Protein AF-A0A7J7FI74-F1 (afdb_monomer_lite)

Radius of gyration: 33.3 Å; chains: 1; bounding box: 39×34×106 Å

Sequence (103 aa):
MFRQIFTQAKKHPSLIPLFIFIGAGGTGAALYVLRLAIWDRKNNPEPWNKLGPNDQYKAIGNFTGTYLTTRTGNSTKLRKLRLGLVKNLQIYSSVKAMHAQQS

pLDDT: mean 71.37, std 15.82, range [40.28, 95.12]

InterPro domains:
  IPR010530 NADH-ubiquinone reductase complex 1 MLRQ subunit [PF06522] (10-57)
  IPR010530 NADH-ubiquinone reductase complex 1 MLRQ subunit [PTHR14256] (1-60)

Secondary structure (DSSP, 8-state):
-HHHHHHHHHH-TTHHHHHHHHHHHHHHHHHHHHHHHHHTTSS-S-GGGG--TT---------S-------S--HHHHHHHHHHHHHHHHHHHHHHHHHTT--

Organism: Diceros bicornis minor (NCBI:txid77932)

Structure (mmCIF, N/CA/C/O backbone):
data_AF-A0A7J7FI74-F1
#
_entry.id   AF-A0A7J7FI74-F1
#
loop_
_atom_site.group_PDB
_atom_site.id
_atom_site.type_symbol
_atom_site.label_atom_id
_atom_site.label_alt_id
_atom_site.label_comp_id
_atom_site.label_asym_id
_atom_site.label_entity_id
_atom_site.label_seq_id
_atom_site.pdbx_PDB_ins_code
_atom_site.Cartn_x
_atom_site.Cartn_y
_atom_site.Cartn_z
_atom_site.occupancy
_atom_site.B_iso_or_equiv
_atom_site.auth_seq_id
_atom_site.auth_comp_id
_atom_site.auth_asym_id
_atom_site.auth_atom_id
_atom_site.pdbx_PDB_model_num
ATOM 1 N N . MET A 1 1 ? -0.613 -1.147 23.178 1.00 73.94 1 MET A N 1
ATOM 2 C CA . MET A 1 1 ? -1.226 -0.285 22.139 1.00 73.94 1 MET A CA 1
ATOM 3 C C . MET A 1 1 ? -2.420 -0.939 21.436 1.00 73.94 1 MET A C 1
ATOM 5 O O . MET A 1 1 ? -3.504 -0.379 21.516 1.00 73.94 1 MET A O 1
ATOM 9 N N . PHE A 1 2 ? -2.307 -2.142 20.855 1.00 76.62 2 PHE A N 1
ATOM 10 C CA . PHE A 1 2 ? -3.432 -2.813 20.161 1.00 76.62 2 PHE A CA 1
ATOM 11 C C . PHE A 1 2 ? -4.704 -3.014 21.000 1.00 76.62 2 PHE A C 1
ATOM 13 O O . PHE A 1 2 ? -5.814 -2.848 20.504 1.00 76.62 2 PHE A O 1
ATOM 20 N N . ARG A 1 3 ? -4.550 -3.289 22.301 1.00 80.69 3 ARG A N 1
ATOM 21 C CA . ARG A 1 3 ? -5.678 -3.424 23.235 1.00 80.69 3 ARG A CA 1
ATOM 22 C C . ARG A 1 3 ? -6.543 -2.160 23.312 1.00 80.69 3 ARG A C 1
ATOM 24 O O . ARG A 1 3 ? -7.757 -2.271 23.380 1.00 80.69 3 ARG A O 1
ATOM 31 N N . GLN A 1 4 ? -5.935 -0.972 23.268 1.00 84.81 4 GLN A N 1
ATOM 32 C CA . GLN A 1 4 ? -6.673 0.295 23.319 1.00 84.81 4 GLN A CA 1
ATOM 33 C C . GLN A 1 4 ? -7.438 0.551 22.021 1.00 84.81 4 GLN A C 1
ATOM 35 O O . GLN A 1 4 ? -8.585 0.977 22.079 1.00 84.81 4 GLN A O 1
ATOM 40 N N . ILE A 1 5 ? -6.848 0.213 20.872 1.00 82.00 5 ILE A N 1
ATOM 41 C CA . ILE A 1 5 ? -7.507 0.304 19.562 1.00 82.00 5 ILE A CA 1
ATOM 42 C C . ILE A 1 5 ? -8.756 -0.587 19.533 1.00 82.00 5 ILE A C 1
ATOM 44 O O . ILE A 1 5 ? -9.825 -0.141 19.126 1.00 82.00 5 ILE A O 1
ATOM 48 N N . PHE A 1 6 ? -8.655 -1.809 20.061 1.00 81.12 6 PHE A N 1
ATOM 49 C CA . PHE A 1 6 ? -9.785 -2.738 20.142 1.00 81.12 6 PHE A CA 1
ATOM 50 C C . PHE A 1 6 ? -10.902 -2.237 21.069 1.00 81.12 6 PHE A C 1
ATOM 52 O O . PHE A 1 6 ? -12.085 -2.353 20.748 1.00 81.12 6 PHE A O 1
ATOM 59 N N . THR A 1 7 ? -10.540 -1.646 22.210 1.00 84.56 7 THR A N 1
ATOM 60 C CA . THR A 1 7 ? -11.509 -1.048 23.138 1.00 84.56 7 THR A CA 1
ATOM 61 C C . THR A 1 7 ? -12.205 0.170 22.524 1.00 84.56 7 THR A C 1
ATOM 63 O O . THR A 1 7 ? -13.405 0.340 22.725 1.00 84.56 7 THR A O 1
ATOM 66 N N . GLN A 1 8 ? -11.491 0.992 21.748 1.00 83.94 8 GLN A N 1
ATOM 67 C CA . GLN A 1 8 ? -12.073 2.143 21.047 1.00 83.94 8 GLN A CA 1
ATOM 68 C C . GLN A 1 8 ? -12.994 1.714 19.897 1.00 83.94 8 GLN A C 1
ATOM 70 O O . GLN A 1 8 ? -14.101 2.236 19.777 1.00 83.94 8 GLN A O 1
ATOM 75 N N . ALA A 1 9 ? -12.598 0.706 19.115 1.00 82.44 9 ALA A N 1
ATOM 76 C CA . ALA A 1 9 ? -13.418 0.157 18.033 1.00 82.44 9 ALA A CA 1
ATOM 77 C C . ALA A 1 9 ? -14.736 -0.458 18.540 1.00 82.44 9 ALA A C 1
ATOM 79 O O . ALA A 1 9 ? -15.758 -0.371 17.866 1.00 82.44 9 ALA A O 1
ATOM 80 N N . LYS A 1 10 ? -14.738 -1.035 19.751 1.00 80.94 10 LYS A N 1
ATOM 81 C CA . LYS A 1 10 ? -15.961 -1.520 20.412 1.00 80.94 10 LYS A CA 1
ATOM 82 C C . LYS A 1 10 ? -16.857 -0.400 20.943 1.00 80.94 10 LYS A C 1
ATOM 84 O O . LYS A 1 10 ? -18.072 -0.554 20.926 1.00 80.94 10 LYS A O 1
ATOM 89 N N . LYS A 1 11 ? -16.277 0.701 21.431 1.00 88.62 11 LYS A N 1
ATOM 90 C CA . LYS A 1 11 ? -17.035 1.863 21.930 1.00 88.62 11 LYS A CA 1
ATOM 91 C C . LYS A 1 11 ? -17.691 2.664 20.805 1.00 88.62 11 LYS A C 1
ATOM 93 O O . LYS A 1 11 ? -18.756 3.233 21.010 1.00 88.62 11 LYS A O 1
ATOM 98 N N . HIS A 1 12 ? -17.071 2.685 19.628 1.00 86.94 12 HIS A N 1
ATOM 99 C CA . HIS A 1 12 ? -17.541 3.439 18.472 1.00 86.94 12 HIS A CA 1
ATOM 100 C C . HIS A 1 12 ? -17.543 2.543 17.218 1.00 86.94 12 HIS A C 1
ATOM 102 O O . HIS A 1 12 ? -16.527 2.453 16.522 1.00 86.94 12 HIS A O 1
ATOM 108 N N . PRO A 1 13 ? -18.674 1.882 16.896 1.00 83.06 13 PRO A N 1
ATOM 109 C CA . PRO A 1 13 ? -18.739 0.890 15.817 1.00 83.06 13 PRO A CA 1
ATOM 110 C C . PRO A 1 13 ? -18.483 1.477 14.420 1.00 83.06 13 PRO A C 1
ATOM 112 O O . PRO A 1 13 ? -18.091 0.752 13.509 1.00 83.06 13 PRO A O 1
ATOM 115 N N . SER A 1 14 ? -18.624 2.795 14.250 1.00 85.31 14 SER A N 1
ATOM 116 C CA . SER A 1 14 ? -18.296 3.508 13.011 1.00 85.31 14 SER A CA 1
ATOM 117 C C . SER A 1 14 ? -16.805 3.477 12.649 1.00 85.31 14 SER A C 1
ATOM 119 O O . SER A 1 14 ? -16.471 3.644 11.478 1.00 85.31 14 SER A O 1
ATOM 121 N N . LEU A 1 15 ? -15.899 3.226 13.605 1.00 83.38 15 LEU A N 1
ATOM 122 C CA . LEU A 1 15 ? -14.455 3.139 13.337 1.00 83.38 15 LEU A CA 1
ATOM 123 C C . LEU A 1 15 ? -13.999 1.763 12.828 1.00 83.38 15 LEU A C 1
ATOM 125 O O . LEU A 1 15 ? -12.910 1.649 12.270 1.00 83.38 15 LEU A O 1
ATOM 129 N N . ILE A 1 16 ? -14.813 0.719 12.986 1.00 85.81 16 ILE A N 1
ATOM 130 C CA . ILE A 1 16 ? -14.502 -0.644 12.528 1.00 85.81 16 ILE A CA 1
ATOM 131 C C . ILE A 1 16 ? -14.214 -0.699 11.014 1.00 85.81 16 ILE A C 1
ATOM 133 O O . ILE A 1 16 ? -13.150 -1.206 10.649 1.00 85.81 16 ILE A O 1
ATOM 137 N N . PRO A 1 17 ? -15.077 -0.165 10.121 1.00 88.88 17 PRO A N 1
ATOM 138 C CA . PRO A 1 17 ? -14.801 -0.186 8.683 1.00 88.88 17 PRO A CA 1
ATOM 139 C C . PRO A 1 17 ? -13.510 0.559 8.320 1.00 88.88 17 PRO A C 1
ATOM 141 O O . PRO A 1 17 ? -12.755 0.093 7.469 1.00 88.88 17 PRO A O 1
ATOM 144 N N . LEU A 1 18 ? -13.194 1.657 9.013 1.00 87.38 18 LEU A N 1
ATOM 145 C CA . LEU A 1 18 ? -11.961 2.416 8.790 1.00 87.38 18 LEU A CA 1
ATOM 146 C C . LEU A 1 18 ? -10.706 1.579 9.094 1.00 87.38 18 LEU A C 1
ATOM 148 O O . LEU A 1 18 ? -9.773 1.549 8.291 1.00 87.38 18 LEU A O 1
ATOM 152 N N . PHE A 1 19 ? -10.692 0.851 10.214 1.00 86.94 19 PHE A N 1
ATOM 153 C CA . PHE A 1 19 ? -9.574 -0.032 10.560 1.00 86.94 19 PHE A CA 1
ATOM 154 C C . PHE A 1 19 ? -9.413 -1.198 9.582 1.00 86.94 19 PHE A C 1
ATOM 156 O O . PHE A 1 19 ? -8.283 -1.613 9.327 1.00 86.94 19 PHE A O 1
ATOM 163 N N . ILE A 1 20 ? -10.508 -1.699 9.007 1.00 90.00 20 ILE A N 1
ATOM 164 C CA . ILE A 1 20 ? -10.459 -2.768 8.003 1.00 90.00 20 ILE A CA 1
ATOM 165 C C . ILE A 1 20 ? -9.804 -2.265 6.716 1.00 90.00 20 ILE A C 1
ATOM 167 O O . ILE A 1 20 ? -8.906 -2.932 6.213 1.00 90.00 20 ILE A O 1
ATOM 171 N N . PHE A 1 21 ? -10.177 -1.089 6.204 1.00 92.62 21 PHE A N 1
ATOM 172 C CA . PHE A 1 21 ? -9.563 -0.545 4.986 1.00 92.62 21 PHE A CA 1
ATOM 173 C C . PHE A 1 21 ? -8.081 -0.210 5.171 1.00 92.62 21 PHE A C 1
ATOM 175 O O . PHE A 1 21 ? -7.261 -0.550 4.318 1.00 92.62 21 PHE A O 1
ATOM 182 N N . ILE A 1 22 ? -7.721 0.408 6.297 1.00 92.75 22 ILE A N 1
ATOM 183 C CA . ILE A 1 22 ? -6.326 0.754 6.600 1.00 92.75 22 ILE A CA 1
ATOM 184 C C . ILE A 1 22 ? -5.497 -0.514 6.836 1.00 92.75 22 ILE A C 1
ATOM 186 O O . ILE A 1 22 ? -4.388 -0.631 6.315 1.00 92.75 22 ILE A O 1
ATOM 190 N N . GLY A 1 23 ? -6.040 -1.481 7.579 1.00 92.06 23 GLY A N 1
ATOM 191 C CA . GLY A 1 23 ? -5.394 -2.766 7.831 1.00 92.06 23 GLY A CA 1
ATOM 192 C C . GLY A 1 23 ? -5.203 -3.571 6.549 1.00 92.06 23 GLY A C 1
ATOM 193 O O . GLY A 1 23 ? -4.088 -3.980 6.247 1.00 92.06 23 GLY A O 1
ATOM 194 N N . ALA A 1 24 ? -6.257 -3.735 5.749 1.00 94.06 24 ALA A N 1
ATOM 195 C CA . ALA A 1 24 ? -6.195 -4.453 4.479 1.00 94.06 24 ALA A CA 1
ATOM 196 C C . ALA A 1 24 ? -5.243 -3.779 3.479 1.00 94.06 24 ALA A C 1
ATOM 198 O O . ALA A 1 24 ? -4.443 -4.466 2.846 1.00 94.06 24 ALA A O 1
ATOM 199 N N . GLY A 1 25 ? -5.275 -2.446 3.374 1.00 94.81 25 GLY A N 1
ATOM 200 C CA . GLY A 1 25 ? -4.363 -1.688 2.517 1.00 94.81 25 GLY A CA 1
ATOM 201 C C . GLY A 1 25 ? -2.904 -1.820 2.958 1.00 94.81 25 GLY A C 1
ATOM 202 O O . GLY A 1 25 ? -2.036 -2.122 2.139 1.00 94.81 25 GLY A O 1
ATOM 203 N N . GLY A 1 26 ? -2.633 -1.666 4.257 1.00 95.12 26 GLY A N 1
ATOM 204 C CA . GLY A 1 26 ? -1.288 -1.788 4.822 1.00 95.12 26 GLY A CA 1
ATOM 205 C C . GLY A 1 26 ? -0.724 -3.204 4.710 1.00 95.12 26 GLY A C 1
ATOM 206 O O . GLY A 1 26 ? 0.407 -3.386 4.259 1.00 95.12 26 GLY A O 1
ATOM 207 N N . THR A 1 27 ? -1.518 -4.221 5.051 1.00 94.38 27 THR A N 1
ATOM 208 C CA . THR A 1 27 ? -1.123 -5.627 4.909 1.00 94.38 27 THR A CA 1
ATOM 209 C C . THR A 1 27 ? -0.935 -6.003 3.440 1.00 94.38 27 THR A C 1
ATOM 211 O O . THR A 1 27 ? 0.056 -6.648 3.113 1.00 94.38 27 THR A O 1
ATOM 214 N N . GLY A 1 28 ? -1.817 -5.562 2.539 1.00 94.38 28 GLY A N 1
ATOM 215 C CA . GLY A 1 28 ? -1.684 -5.801 1.100 1.00 94.38 28 GLY A CA 1
ATOM 216 C C . GLY A 1 28 ? -0.413 -5.184 0.512 1.00 94.38 28 GLY A C 1
ATOM 217 O O . GLY A 1 28 ? 0.326 -5.864 -0.200 1.00 94.38 28 GLY A O 1
ATOM 218 N N . ALA A 1 29 ? -0.107 -3.933 0.867 1.00 93.00 29 ALA A N 1
ATOM 219 C CA . ALA A 1 29 ? 1.121 -3.260 0.448 1.00 93.00 29 ALA A CA 1
ATOM 220 C C . ALA A 1 29 ? 2.375 -3.958 0.997 1.00 93.00 29 ALA A C 1
ATOM 222 O O . ALA A 1 29 ? 3.311 -4.228 0.243 1.00 93.00 29 ALA A O 1
ATOM 223 N N . ALA A 1 30 ? 2.381 -4.315 2.285 1.00 93.56 30 ALA A N 1
ATOM 224 C CA . ALA A 1 30 ? 3.499 -5.019 2.907 1.00 93.56 30 ALA A CA 1
ATOM 225 C C . ALA A 1 30 ? 3.735 -6.402 2.278 1.00 93.56 30 ALA A C 1
ATOM 227 O O . ALA A 1 30 ? 4.875 -6.756 1.985 1.00 93.56 30 ALA A O 1
ATOM 228 N N . LEU A 1 31 ? 2.668 -7.164 2.010 1.00 92.56 31 LEU A N 1
ATOM 229 C CA . LEU A 1 31 ? 2.752 -8.461 1.332 1.00 92.56 31 LEU A CA 1
ATOM 230 C C . LEU A 1 31 ? 3.246 -8.324 -0.110 1.00 92.56 31 LEU A C 1
ATOM 232 O O . LEU A 1 31 ? 4.021 -9.160 -0.568 1.00 92.56 31 LEU A O 1
ATOM 236 N N . TYR A 1 32 ? 2.832 -7.275 -0.822 1.00 85.94 32 TYR A N 1
ATOM 237 C CA . TYR A 1 32 ? 3.303 -7.010 -2.178 1.00 85.94 32 TYR A CA 1
ATOM 238 C C . TYR A 1 32 ? 4.800 -6.687 -2.203 1.00 85.94 32 TYR A C 1
ATOM 240 O O . TYR A 1 32 ? 5.541 -7.280 -2.984 1.00 85.94 32 TYR A O 1
ATOM 248 N N . VAL A 1 33 ? 5.269 -5.823 -1.300 1.00 87.44 33 VAL A N 1
ATOM 249 C CA . VAL A 1 33 ? 6.699 -5.510 -1.163 1.00 87.44 33 VAL A CA 1
ATOM 250 C C . VAL A 1 33 ? 7.494 -6.745 -0.745 1.00 87.44 33 VAL A C 1
ATOM 252 O O . VAL A 1 33 ? 8.544 -7.011 -1.320 1.00 87.44 33 VAL A O 1
ATOM 255 N N . LEU A 1 34 ? 6.986 -7.547 0.194 1.00 87.81 34 LEU A N 1
ATOM 256 C CA . LEU A 1 34 ? 7.629 -8.796 0.604 1.00 87.81 34 LEU A CA 1
ATOM 257 C C . LEU A 1 34 ? 7.718 -9.796 -0.559 1.00 87.81 34 LEU A C 1
ATOM 259 O O . LEU A 1 34 ? 8.767 -10.398 -0.777 1.00 87.81 34 LEU A O 1
ATOM 263 N N . ARG A 1 35 ? 6.646 -9.937 -1.348 1.00 84.25 35 ARG A N 1
ATOM 264 C CA . ARG A 1 35 ? 6.634 -10.757 -2.566 1.00 84.25 35 ARG A CA 1
ATOM 265 C C . ARG A 1 35 ? 7.683 -10.272 -3.564 1.00 84.25 35 ARG A C 1
ATOM 267 O O . ARG A 1 35 ? 8.421 -11.097 -4.097 1.00 84.25 35 ARG A O 1
ATOM 274 N N . LEU A 1 36 ? 7.748 -8.966 -3.815 1.00 79.44 36 LEU A N 1
ATOM 275 C CA . LEU A 1 36 ? 8.750 -8.373 -4.700 1.00 79.44 36 LEU A CA 1
ATOM 276 C C . LEU A 1 36 ? 10.170 -8.629 -4.177 1.00 79.44 36 LEU A C 1
ATOM 278 O O . LEU A 1 36 ? 11.016 -9.088 -4.934 1.00 79.44 36 LEU A O 1
ATOM 282 N N . ALA A 1 37 ? 10.411 -8.449 -2.877 1.00 74.69 37 ALA A N 1
ATOM 283 C CA . ALA A 1 37 ? 11.716 -8.674 -2.255 1.00 74.69 37 ALA A CA 1
ATOM 284 C C . ALA A 1 37 ? 12.194 -10.136 -2.345 1.00 74.69 37 ALA A C 1
ATOM 286 O O . ALA A 1 37 ? 13.395 -10.390 -2.443 1.00 74.69 37 ALA A O 1
ATOM 287 N N . ILE A 1 38 ? 11.270 -11.103 -2.322 1.00 74.81 38 ILE A N 1
ATOM 288 C CA . ILE A 1 38 ? 11.583 -12.535 -2.456 1.00 74.81 38 ILE A CA 1
ATOM 289 C C . ILE A 1 38 ? 11.777 -12.930 -3.931 1.00 74.81 38 ILE A C 1
ATOM 291 O O . ILE A 1 38 ? 12.619 -13.775 -4.238 1.00 74.81 38 ILE A O 1
ATOM 295 N N . TRP A 1 39 ? 11.023 -12.321 -4.850 1.00 64.12 39 TRP A N 1
ATOM 296 C CA . TRP A 1 39 ? 11.044 -12.656 -6.278 1.00 64.12 39 TRP A CA 1
ATOM 297 C C . TRP A 1 39 ? 12.187 -11.975 -7.054 1.00 64.12 39 TRP A C 1
ATOM 299 O O . TRP A 1 39 ? 12.679 -12.531 -8.037 1.00 64.12 39 TRP A O 1
ATOM 309 N N . ASP A 1 40 ? 12.665 -10.815 -6.596 1.00 60.84 40 ASP A N 1
ATOM 310 C CA . ASP A 1 40 ? 13.615 -9.975 -7.342 1.00 60.84 40 ASP A CA 1
ATOM 311 C C . ASP A 1 40 ? 15.104 -10.271 -7.070 1.00 60.84 40 ASP A C 1
ATOM 313 O O . ASP A 1 40 ? 15.985 -9.535 -7.499 1.00 60.84 40 ASP A O 1
ATOM 317 N N . ARG A 1 41 ? 15.440 -11.374 -6.383 1.00 58.50 41 ARG A N 1
ATOM 318 C CA . ARG A 1 41 ? 16.855 -11.753 -6.166 1.00 58.50 41 ARG A CA 1
ATOM 319 C C . ARG A 1 41 ? 17.493 -12.564 -7.295 1.00 58.50 41 ARG A C 1
ATOM 321 O O . ARG A 1 41 ? 18.712 -12.693 -7.303 1.00 58.50 41 ARG A O 1
ATOM 328 N N . LYS A 1 42 ? 16.709 -13.169 -8.197 1.00 56.62 42 LYS A N 1
ATOM 329 C CA . LYS A 1 42 ? 17.234 -14.148 -9.177 1.00 56.62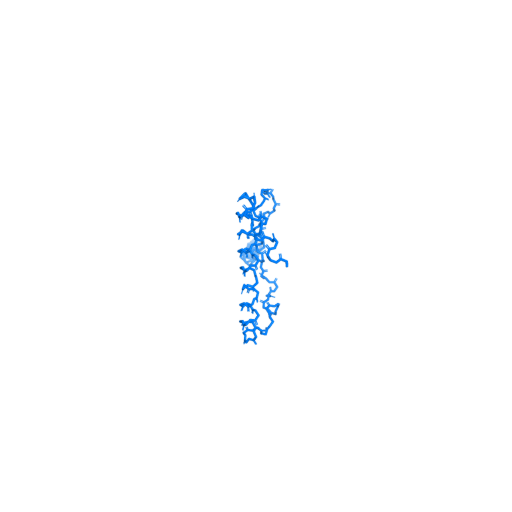 42 LYS A CA 1
ATOM 330 C C . LYS A 1 42 ? 17.040 -13.795 -10.654 1.00 56.62 42 LYS A C 1
ATOM 332 O O . LYS A 1 42 ? 17.738 -14.373 -11.474 1.00 56.62 42 LYS A O 1
ATOM 337 N N . ASN A 1 43 ? 16.146 -12.869 -11.008 1.00 59.06 43 ASN A N 1
ATOM 338 C CA . ASN A 1 43 ? 15.768 -12.623 -12.412 1.00 59.06 43 ASN A CA 1
ATOM 339 C C . ASN A 1 43 ? 16.044 -11.195 -12.910 1.00 59.06 43 ASN A C 1
ATOM 341 O O . ASN A 1 43 ? 15.582 -10.836 -13.990 1.00 59.06 43 ASN A O 1
ATOM 345 N N . ASN A 1 44 ? 16.785 -10.387 -12.149 1.00 56.41 44 ASN A N 1
ATOM 346 C CA . ASN A 1 44 ? 16.942 -8.968 -12.444 1.00 56.41 44 ASN A CA 1
ATOM 347 C C . ASN A 1 44 ? 18.401 -8.494 -12.369 1.00 56.41 44 ASN A C 1
ATOM 349 O O . ASN A 1 44 ? 18.794 -7.830 -11.410 1.00 56.41 44 ASN A O 1
ATOM 353 N N . PRO A 1 45 ? 19.229 -8.789 -13.386 1.00 58.84 45 PRO A N 1
ATOM 354 C CA . PRO A 1 45 ? 20.322 -7.898 -13.719 1.00 58.84 45 PRO A CA 1
ATOM 355 C C . PRO A 1 45 ? 19.705 -6.656 -14.388 1.00 58.84 45 PRO A C 1
ATOM 357 O O . PRO A 1 45 ? 19.602 -6.579 -15.607 1.00 58.84 45 PRO A O 1
ATOM 360 N N . GLU A 1 46 ? 19.247 -5.720 -13.556 1.00 49.06 46 GLU A N 1
ATOM 361 C CA . GLU A 1 46 ? 18.982 -4.314 -13.892 1.00 49.06 46 GLU A CA 1
ATOM 362 C C . GLU A 1 46 ? 17.881 -4.020 -14.950 1.00 49.06 46 GLU A C 1
ATOM 364 O O . GLU A 1 46 ? 18.136 -4.013 -16.160 1.00 49.06 46 GLU A O 1
ATOM 369 N N . PRO A 1 47 ? 16.656 -3.630 -14.538 1.00 54.59 47 PRO A N 1
ATOM 370 C CA . PRO A 1 47 ? 15.542 -3.364 -15.451 1.00 54.59 47 PRO A CA 1
ATOM 371 C C . PRO A 1 47 ? 15.669 -2.021 -16.196 1.00 54.59 47 PRO A C 1
ATOM 373 O O . PRO A 1 47 ? 14.966 -1.796 -17.180 1.00 54.59 47 PRO A O 1
ATOM 376 N N . TRP A 1 48 ? 16.580 -1.135 -15.773 1.00 58.22 48 TRP A N 1
ATOM 377 C CA . TRP A 1 48 ? 16.907 0.120 -16.466 1.00 58.22 48 TRP A CA 1
ATOM 378 C C . TRP A 1 48 ? 17.797 -0.081 -17.698 1.00 58.22 48 TRP A C 1
ATOM 380 O O . TRP A 1 48 ? 17.879 0.812 -18.536 1.00 58.22 48 TRP A O 1
ATOM 390 N N . ASN A 1 49 ? 18.429 -1.248 -17.850 1.00 56.75 49 ASN A N 1
ATOM 391 C CA . ASN A 1 49 ? 19.367 -1.506 -18.944 1.00 56.75 49 ASN A CA 1
ATOM 392 C C . ASN A 1 49 ? 18.687 -2.021 -20.231 1.00 56.75 49 ASN A C 1
ATOM 394 O O . ASN A 1 49 ? 19.356 -2.371 -21.201 1.00 56.75 49 ASN A O 1
ATOM 398 N N . LYS A 1 50 ? 17.346 -2.104 -20.250 1.00 54.53 50 LYS A N 1
ATOM 399 C CA . LYS A 1 50 ? 16.565 -2.586 -21.406 1.00 54.53 50 LYS A CA 1
ATOM 400 C C . LYS A 1 50 ? 15.696 -1.535 -22.083 1.00 54.53 50 LYS A C 1
ATOM 402 O O . LYS A 1 50 ? 15.044 -1.868 -23.066 1.00 54.53 50 LYS A O 1
ATOM 407 N N . LEU A 1 51 ? 15.709 -0.295 -21.599 1.00 57.41 51 LEU A N 1
ATOM 408 C CA . LEU A 1 51 ? 15.033 0.798 -22.284 1.00 57.41 51 LEU A CA 1
A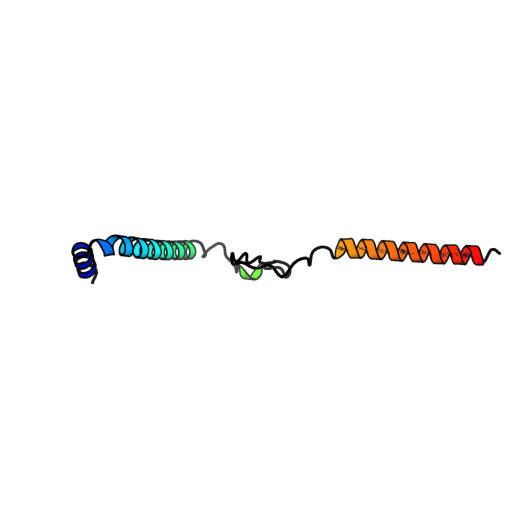TOM 409 C C . LEU A 1 51 ? 15.883 1.199 -23.488 1.00 57.41 51 LEU A C 1
ATOM 411 O O . LEU A 1 51 ? 16.871 1.926 -23.368 1.00 57.41 51 LEU A O 1
ATOM 415 N N . GLY A 1 52 ? 15.525 0.686 -24.662 1.00 60.16 52 GLY A N 1
ATOM 416 C CA . GLY A 1 52 ? 16.091 1.202 -25.898 1.00 60.16 52 GLY A CA 1
ATOM 417 C C . GLY A 1 52 ? 15.692 2.678 -26.036 1.00 60.16 52 GLY A C 1
ATOM 418 O O . GLY A 1 52 ? 14.604 3.046 -25.588 1.00 60.16 52 GLY A O 1
ATOM 419 N N . PRO A 1 53 ? 16.477 3.537 -26.715 1.00 59.12 53 PRO A N 1
ATOM 420 C CA . PRO A 1 53 ? 16.149 4.957 -26.940 1.00 59.12 53 PRO A CA 1
ATOM 421 C C . PRO A 1 53 ? 14.796 5.238 -27.634 1.00 59.12 53 PRO A C 1
ATOM 423 O O . PRO A 1 53 ? 14.490 6.381 -27.960 1.00 59.12 53 PRO A O 1
ATOM 426 N N . ASN A 1 54 ? 14.015 4.197 -27.923 1.00 56.97 54 ASN A N 1
ATOM 427 C CA . ASN A 1 54 ? 12.767 4.213 -28.666 1.00 56.97 54 ASN A CA 1
ATOM 428 C C . ASN A 1 54 ? 11.563 3.691 -27.852 1.00 56.97 54 ASN A C 1
ATOM 430 O O . ASN A 1 54 ? 10.460 3.610 -28.395 1.00 56.97 54 ASN A O 1
A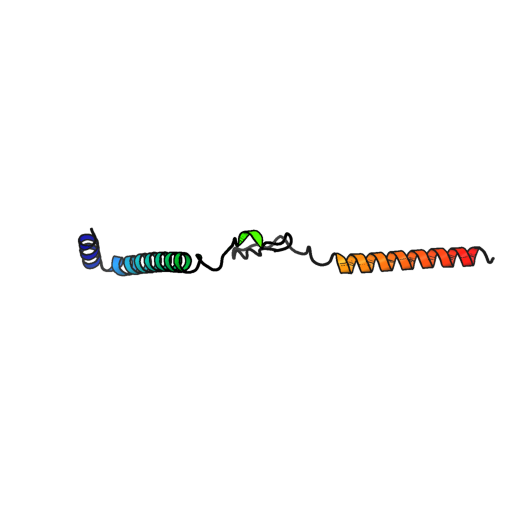TOM 434 N N . ASP A 1 55 ? 11.745 3.338 -26.575 1.00 56.50 55 ASP A N 1
ATOM 435 C CA . ASP A 1 55 ? 10.644 2.895 -25.719 1.00 56.50 55 ASP A CA 1
ATOM 436 C C . ASP A 1 55 ? 9.796 4.096 -25.279 1.00 56.50 55 ASP A C 1
ATOM 438 O O . ASP A 1 55 ? 10.116 4.845 -24.356 1.00 56.50 55 ASP A O 1
ATOM 442 N N . GLN A 1 56 ? 8.687 4.309 -25.990 1.00 57.47 56 GLN A N 1
ATOM 443 C CA . GLN A 1 56 ? 7.699 5.335 -25.668 1.00 57.47 56 GLN A CA 1
ATOM 444 C C . GLN A 1 56 ? 6.827 4.876 -24.499 1.00 57.47 56 GLN A C 1
ATOM 446 O O . GLN A 1 56 ? 5.843 4.155 -24.682 1.00 57.47 56 GLN A O 1
ATOM 451 N N . TYR A 1 57 ? 7.152 5.341 -23.295 1.00 51.66 57 TYR A N 1
ATOM 452 C CA . TYR A 1 57 ? 6.294 5.149 -22.133 1.00 51.66 57 TYR A CA 1
ATOM 453 C C . TYR A 1 57 ? 5.019 5.986 -22.299 1.00 51.66 57 TYR A C 1
ATOM 455 O O . TYR A 1 57 ? 5.027 7.211 -22.166 1.00 51.66 57 TYR A O 1
ATOM 463 N N . LYS A 1 58 ? 3.899 5.340 -22.632 1.00 57.94 58 LYS A N 1
ATOM 464 C CA . LYS A 1 58 ? 2.593 6.005 -22.652 1.00 57.94 58 LYS A CA 1
ATOM 465 C C . LYS A 1 58 ? 2.059 6.069 -21.228 1.00 57.94 58 LYS A C 1
ATOM 467 O O . LYS A 1 58 ? 1.365 5.164 -20.775 1.00 57.94 58 LYS A O 1
ATOM 472 N N . ALA A 1 59 ? 2.383 7.151 -20.530 1.00 57.12 59 ALA A N 1
ATOM 473 C CA . ALA A 1 59 ? 1.700 7.519 -19.301 1.00 57.12 59 ALA A CA 1
ATOM 474 C C . ALA A 1 59 ? 0.253 7.914 -19.645 1.00 57.12 59 ALA A C 1
ATOM 476 O O . ALA A 1 59 ? -0.025 9.055 -20.007 1.00 57.12 59 ALA A O 1
ATOM 477 N N . ILE A 1 60 ? -0.674 6.958 -19.591 1.00 50.75 60 ILE A N 1
ATOM 478 C CA . ILE A 1 60 ? -2.107 7.247 -19.685 1.00 50.75 60 ILE A CA 1
ATOM 479 C C . ILE A 1 60 ? -2.563 7.663 -18.286 1.00 50.75 60 ILE A C 1
ATOM 481 O O . ILE A 1 60 ? -3.008 6.848 -17.481 1.00 50.75 60 ILE A O 1
ATOM 485 N N . GLY A 1 61 ? -2.376 8.946 -17.981 1.00 42.56 61 GLY A N 1
ATOM 486 C CA . GLY A 1 61 ? -3.046 9.604 -16.870 1.00 42.56 61 GLY A CA 1
ATOM 487 C C . GLY A 1 61 ? -4.470 9.933 -17.295 1.00 42.56 61 GLY A C 1
ATOM 488 O O . GLY A 1 61 ? -4.679 10.770 -18.171 1.00 42.56 61 GLY A O 1
ATOM 489 N N . ASN A 1 62 ? -5.453 9.268 -16.696 1.00 54.09 62 ASN A N 1
ATOM 490 C CA . ASN A 1 62 ? -6.856 9.641 -16.835 1.00 54.09 62 ASN A CA 1
ATOM 491 C C . ASN A 1 62 ? -7.093 10.969 -16.103 1.00 54.09 62 ASN A C 1
ATOM 493 O O . ASN A 1 62 ? -7.539 10.973 -14.959 1.00 54.09 62 ASN A O 1
ATOM 497 N N . PHE A 1 63 ? -6.775 12.094 -16.737 1.00 53.75 63 PHE A N 1
ATOM 498 C CA . PHE A 1 63 ? -7.276 13.393 -16.304 1.00 53.75 63 PHE A CA 1
ATOM 499 C C . PHE A 1 63 ? -7.413 14.325 -17.510 1.00 53.75 63 PHE A C 1
ATOM 501 O O . PHE A 1 63 ? -6.462 14.960 -17.948 1.00 53.75 63 PHE A O 1
ATOM 508 N N . THR A 1 64 ? -8.615 14.285 -18.092 1.00 45.12 64 THR A N 1
ATOM 509 C CA . THR A 1 64 ? -9.285 15.345 -18.865 1.00 45.12 64 THR A CA 1
ATOM 510 C C . THR A 1 64 ? -8.396 16.404 -19.527 1.00 45.12 64 THR A C 1
ATOM 512 O O . THR A 1 64 ? -7.992 17.371 -18.888 1.00 45.12 64 THR A O 1
ATOM 515 N N . GLY A 1 65 ? -8.218 16.275 -20.847 1.00 46.56 65 GLY A N 1
ATOM 516 C CA . GLY A 1 65 ? -7.752 17.353 -21.720 1.00 46.56 65 GLY A CA 1
ATOM 517 C C . GLY A 1 65 ? -6.773 16.888 -22.796 1.00 46.56 65 GLY A C 1
ATOM 518 O O . GLY A 1 65 ? -5.570 16.841 -22.571 1.00 46.56 65 GLY A O 1
ATOM 519 N N . THR A 1 66 ? -7.285 16.614 -24.002 1.00 50.72 66 THR A N 1
ATOM 520 C CA . THR A 1 66 ? -6.622 16.980 -25.277 1.00 50.72 66 THR A CA 1
ATOM 521 C C . THR A 1 66 ? -5.806 18.261 -25.053 1.00 50.72 66 THR A C 1
ATOM 523 O O . THR A 1 66 ? -6.364 19.196 -24.493 1.00 50.72 66 THR A O 1
ATOM 526 N N . TYR A 1 67 ? -4.492 18.349 -25.265 1.00 44.12 67 TYR A N 1
ATOM 527 C CA . TYR A 1 67 ? -3.702 18.317 -26.500 1.00 44.12 67 TYR A CA 1
ATOM 528 C C . TYR A 1 67 ? -2.270 17.940 -26.059 1.00 44.12 67 TYR A C 1
ATOM 530 O O . TYR A 1 67 ? -1.761 18.531 -25.119 1.00 44.12 67 TYR A O 1
ATOM 538 N N . LEU A 1 68 ? -1.613 16.908 -26.586 1.00 47.72 68 LEU A N 1
ATOM 539 C CA . LEU A 1 68 ? -0.711 17.041 -27.727 1.00 47.72 68 LEU A CA 1
ATOM 540 C C . LEU A 1 68 ? -0.680 15.728 -28.509 1.00 47.72 68 LEU A C 1
ATOM 542 O O . LEU A 1 68 ? -0.342 14.650 -28.023 1.00 47.72 68 LEU A O 1
ATOM 546 N N . THR A 1 69 ? -1.069 15.866 -29.762 1.00 40.72 69 THR A N 1
ATOM 547 C CA . THR A 1 69 ? -1.214 14.810 -30.739 1.00 40.72 69 THR A CA 1
ATOM 548 C C . THR A 1 69 ? 0.141 14.409 -31.335 1.00 40.72 69 THR A C 1
ATOM 550 O O . THR A 1 69 ? 0.938 15.241 -31.752 1.00 40.72 69 THR A O 1
ATOM 553 N N . THR A 1 70 ? 0.302 13.097 -31.499 1.00 40.28 70 THR A N 1
ATOM 554 C CA . THR A 1 70 ? 0.880 12.411 -32.669 1.00 40.28 70 THR A CA 1
ATOM 555 C C . THR A 1 70 ? 2.363 12.507 -33.051 1.00 40.28 70 THR A C 1
ATOM 557 O O . THR A 1 70 ? 2.892 13.536 -33.445 1.00 40.28 70 THR A O 1
ATOM 560 N N . ARG A 1 71 ? 2.867 11.284 -33.285 1.00 46.81 71 ARG A N 1
ATOM 561 C CA . ARG A 1 71 ? 3.633 10.852 -34.470 1.00 4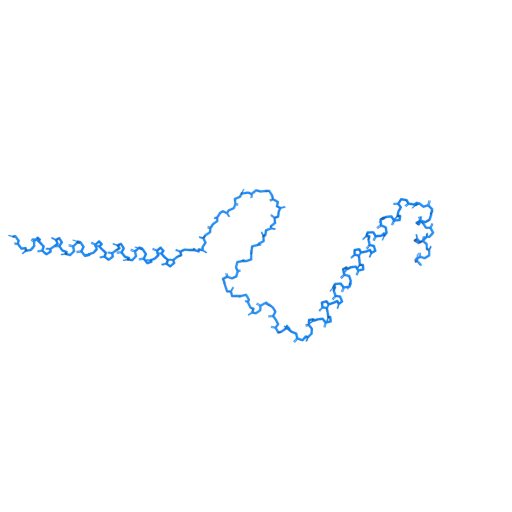6.81 71 ARG A CA 1
ATOM 562 C C . ARG A 1 71 ? 5.062 11.372 -34.596 1.00 46.81 71 ARG A C 1
ATOM 564 O O . ARG A 1 71 ? 5.398 12.143 -35.486 1.00 46.81 71 ARG A O 1
ATOM 571 N N . THR A 1 72 ? 5.952 10.668 -33.919 1.00 44.72 72 THR A N 1
ATOM 572 C CA . THR A 1 72 ? 7.216 10.251 -34.538 1.00 44.72 72 THR A CA 1
ATOM 573 C C . THR A 1 72 ? 7.093 8.750 -34.810 1.00 44.72 72 THR A C 1
ATOM 575 O O . THR A 1 72 ? 7.202 7.914 -33.924 1.00 44.72 72 THR A O 1
ATOM 578 N N . GLY A 1 73 ? 6.665 8.416 -36.028 1.00 51.22 73 GLY A N 1
ATOM 579 C CA . GLY A 1 73 ? 6.305 7.046 -36.401 1.00 51.22 73 GLY A CA 1
ATOM 580 C C . GLY A 1 73 ? 5.854 6.932 -37.852 1.00 51.22 73 GLY A C 1
ATOM 581 O O . GLY A 1 73 ? 4.853 6.291 -38.137 1.00 51.22 73 GLY A O 1
ATOM 582 N N . ASN A 1 74 ? 6.518 7.641 -38.773 1.00 54.31 74 ASN A N 1
ATOM 583 C CA . ASN A 1 74 ? 6.341 7.433 -40.219 1.00 54.31 74 ASN A CA 1
ATOM 584 C C . ASN A 1 74 ? 7.517 7.967 -41.065 1.00 54.31 74 ASN A C 1
ATOM 586 O O . ASN A 1 74 ? 7.346 8.362 -42.218 1.00 54.31 74 ASN A O 1
ATOM 590 N N . SER A 1 75 ? 8.727 8.040 -40.500 1.00 56.78 75 SER A N 1
ATOM 591 C CA . SER A 1 75 ? 9.830 8.753 -41.162 1.00 56.78 75 SER A CA 1
ATOM 592 C C . SER A 1 75 ? 10.449 7.964 -42.324 1.00 56.78 75 SER A C 1
ATOM 594 O O . SER A 1 75 ? 10.926 8.552 -43.286 1.00 56.78 75 SER A O 1
ATOM 596 N N . THR A 1 76 ? 10.391 6.632 -42.332 1.00 57.50 76 THR A N 1
ATOM 597 C CA . THR A 1 76 ? 10.992 5.825 -43.411 1.00 57.50 76 THR A CA 1
ATOM 598 C C . THR A 1 76 ? 10.120 5.748 -44.663 1.00 57.50 76 THR A C 1
ATOM 600 O O . THR A 1 76 ? 10.647 5.852 -45.772 1.00 57.50 76 THR A O 1
ATOM 603 N N . LYS A 1 77 ? 8.792 5.635 -44.525 1.00 63.25 77 LYS A N 1
ATOM 604 C CA . LYS A 1 77 ? 7.872 5.578 -45.675 1.00 63.25 77 LYS A CA 1
ATOM 605 C C . LYS A 1 77 ? 7.781 6.929 -46.385 1.00 63.25 77 LYS A C 1
ATOM 607 O O . LYS A 1 77 ? 7.872 6.973 -47.608 1.00 63.25 77 LYS A O 1
ATOM 612 N N . LEU A 1 78 ? 7.710 8.025 -45.624 1.00 64.19 78 LEU A N 1
ATOM 613 C CA . LEU A 1 78 ? 7.723 9.387 -46.168 1.00 64.19 78 LEU A CA 1
ATOM 614 C C . LEU A 1 78 ? 9.071 9.748 -46.810 1.00 64.19 78 LEU A C 1
ATOM 616 O O . LEU A 1 78 ? 9.083 10.369 -47.869 1.00 64.19 78 LEU A O 1
ATOM 620 N N . ARG A 1 79 ? 10.206 9.297 -46.250 1.00 69.50 79 ARG A N 1
ATOM 621 C CA . ARG A 1 79 ? 11.523 9.449 -46.901 1.00 69.50 79 ARG A CA 1
ATOM 622 C C . ARG A 1 79 ? 11.603 8.679 -48.218 1.00 69.50 79 ARG A C 1
ATOM 624 O O . ARG A 1 79 ? 12.056 9.247 -49.206 1.00 69.50 79 ARG A O 1
ATOM 631 N N . LYS A 1 80 ? 11.123 7.430 -48.270 1.00 74.81 80 LYS A N 1
ATOM 632 C CA . LYS A 1 80 ? 11.077 6.649 -49.522 1.00 74.81 80 LYS A CA 1
ATOM 633 C C . LYS A 1 80 ? 10.166 7.296 -50.568 1.00 74.81 80 LYS A C 1
ATOM 635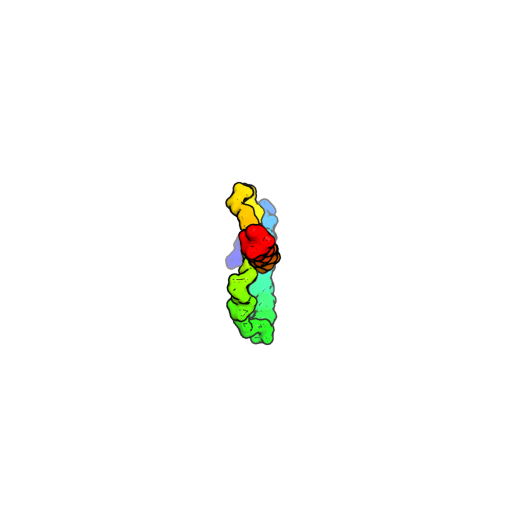 O O . LYS A 1 80 ? 10.564 7.391 -51.724 1.00 74.81 80 LYS A O 1
ATOM 640 N N . LEU A 1 81 ? 8.997 7.795 -50.159 1.00 79.69 81 LEU A N 1
ATOM 641 C CA . LEU A 1 81 ? 8.068 8.487 -51.056 1.00 79.69 81 LEU A CA 1
ATOM 642 C C . LEU A 1 81 ? 8.681 9.786 -51.608 1.00 79.69 81 LEU A C 1
ATOM 644 O O . LEU A 1 81 ? 8.633 10.029 -52.812 1.00 79.69 81 LEU A O 1
ATOM 648 N N . ARG A 1 82 ? 9.332 10.582 -50.748 1.00 77.00 82 ARG A N 1
ATOM 649 C CA . ARG A 1 82 ? 10.023 11.817 -51.146 1.00 77.00 82 ARG A CA 1
ATOM 650 C C . ARG A 1 82 ? 11.179 11.536 -52.107 1.00 77.00 82 ARG A C 1
ATOM 652 O O . ARG A 1 82 ? 11.298 12.216 -53.118 1.00 77.00 82 ARG A O 1
ATOM 659 N N . LEU A 1 83 ? 12.000 10.521 -51.831 1.00 78.25 83 LEU A N 1
ATOM 660 C CA . LEU A 1 83 ? 13.101 10.123 -52.716 1.00 78.25 83 LEU A CA 1
ATOM 661 C C . LEU A 1 83 ? 12.594 9.614 -54.076 1.00 78.25 83 LEU A C 1
ATOM 663 O O . LEU A 1 83 ? 13.207 9.912 -55.098 1.00 78.25 83 LEU A O 1
ATOM 667 N N . GLY A 1 84 ? 11.471 8.891 -54.107 1.00 83.56 84 GLY A N 1
ATOM 668 C CA . GLY A 1 84 ? 10.845 8.432 -55.352 1.00 83.56 84 GLY A CA 1
ATOM 669 C C . GLY A 1 84 ? 10.313 9.576 -56.222 1.00 83.56 84 GLY A C 1
ATOM 670 O O . GLY A 1 84 ? 10.502 9.562 -57.439 1.00 83.56 84 GLY A O 1
ATOM 671 N N . LEU A 1 85 ? 9.707 10.592 -55.600 1.00 84.81 85 LEU A N 1
ATOM 672 C CA . LEU A 1 85 ? 9.237 11.801 -56.286 1.00 84.81 85 LEU A CA 1
ATOM 673 C C . LEU A 1 85 ? 10.395 12.630 -56.855 1.00 84.81 85 LEU A C 1
ATOM 675 O O . LEU A 1 85 ? 10.340 13.034 -58.013 1.00 84.81 85 LEU A O 1
ATOM 679 N N . VAL A 1 86 ? 11.471 12.821 -56.085 1.00 83.94 86 VAL A N 1
ATOM 680 C CA . VAL A 1 86 ? 12.659 13.563 -56.547 1.00 83.94 86 VAL A CA 1
ATOM 681 C C . VAL A 1 86 ? 13.322 12.868 -57.741 1.00 83.94 86 VAL A C 1
ATOM 683 O O . VAL A 1 86 ? 13.672 13.531 -58.713 1.00 83.94 86 VAL A O 1
ATOM 686 N N . LYS A 1 87 ? 13.432 11.532 -57.722 1.00 84.38 87 LYS A N 1
ATOM 687 C CA . LYS A 1 87 ? 13.980 10.774 -58.860 1.00 84.38 87 LYS A CA 1
ATOM 688 C C . LYS A 1 87 ? 13.121 10.906 -60.119 1.00 84.38 87 LYS A C 1
ATOM 690 O O . LYS A 1 87 ? 13.672 11.104 -61.195 1.00 84.38 87 LYS A O 1
ATOM 695 N N . ASN A 1 88 ? 11.794 10.843 -59.992 1.00 82.50 88 ASN A N 1
ATOM 696 C CA . ASN A 1 88 ? 10.897 11.004 -61.141 1.00 82.50 88 ASN A CA 1
ATOM 697 C C . ASN A 1 88 ? 10.987 12.402 -61.759 1.00 82.50 88 ASN A C 1
ATOM 699 O O . ASN A 1 88 ? 11.059 12.527 -62.977 1.00 82.50 88 ASN A O 1
ATOM 703 N N . LEU A 1 89 ? 11.038 13.446 -60.930 1.00 82.94 89 LEU A N 1
ATOM 704 C CA . LEU A 1 89 ? 11.168 14.820 -61.414 1.00 82.94 89 LEU A CA 1
ATOM 705 C C . LEU A 1 89 ? 12.493 15.048 -62.150 1.00 82.94 89 LEU A C 1
ATOM 707 O O . LEU A 1 89 ? 12.508 15.729 -63.172 1.00 82.94 89 LEU A O 1
ATOM 711 N N . GLN A 1 90 ? 13.580 14.436 -61.676 1.00 77.44 90 GLN A N 1
ATOM 712 C CA . GLN A 1 90 ? 14.879 14.540 -62.337 1.00 77.44 90 GLN A CA 1
ATOM 713 C C . GLN A 1 90 ? 14.924 13.783 -63.670 1.00 77.44 90 GLN A C 1
ATOM 715 O O . GLN A 1 90 ? 15.519 14.261 -64.627 1.00 77.44 90 GLN A O 1
ATOM 720 N N . ILE A 1 91 ? 14.246 12.638 -63.775 1.00 79.38 91 ILE A N 1
ATOM 721 C CA . ILE A 1 91 ? 14.126 11.916 -65.050 1.00 79.38 91 ILE A CA 1
ATOM 722 C C . ILE A 1 91 ? 13.326 12.749 -66.059 1.00 79.38 91 ILE A C 1
ATOM 724 O O . ILE A 1 91 ? 13.747 12.892 -67.204 1.00 79.38 91 ILE A O 1
ATOM 728 N N . TYR A 1 92 ? 12.215 13.358 -65.635 1.00 80.50 92 TYR A N 1
ATOM 729 C CA . TYR A 1 92 ? 11.414 14.226 -66.503 1.00 80.50 92 TYR A CA 1
ATOM 730 C C . TYR A 1 92 ? 12.194 15.445 -67.005 1.00 80.50 92 TYR A C 1
ATOM 732 O O . TYR A 1 92 ? 12.083 15.794 -68.181 1.00 80.50 92 TYR A O 1
ATOM 740 N N . SER A 1 93 ? 12.998 16.087 -66.150 1.00 81.06 93 SER A N 1
ATOM 741 C CA . SER A 1 93 ? 13.831 17.215 -66.580 1.00 81.06 93 SER A CA 1
ATOM 742 C C . SER A 1 93 ? 14.942 16.780 -67.540 1.00 81.06 93 SER A C 1
ATOM 744 O O . SER A 1 93 ? 15.178 17.473 -68.529 1.00 81.06 93 SER A O 1
ATOM 746 N N . SER A 1 94 ? 15.565 15.615 -67.325 1.00 78.38 94 SER A N 1
ATOM 747 C CA . SER A 1 94 ? 16.573 15.060 -68.238 1.00 78.38 94 SER A CA 1
ATOM 748 C C . SER A 1 94 ? 15.993 14.671 -69.603 1.00 78.38 94 SER A C 1
ATOM 750 O O . SER A 1 94 ? 16.578 15.016 -70.626 1.00 78.38 94 SER A O 1
ATOM 752 N N . VAL A 1 95 ? 14.824 14.024 -69.647 1.00 80.62 95 VAL A N 1
ATOM 753 C CA . VAL A 1 95 ? 14.156 13.650 -70.910 1.00 80.62 95 VAL A CA 1
ATOM 754 C C . VAL A 1 95 ? 1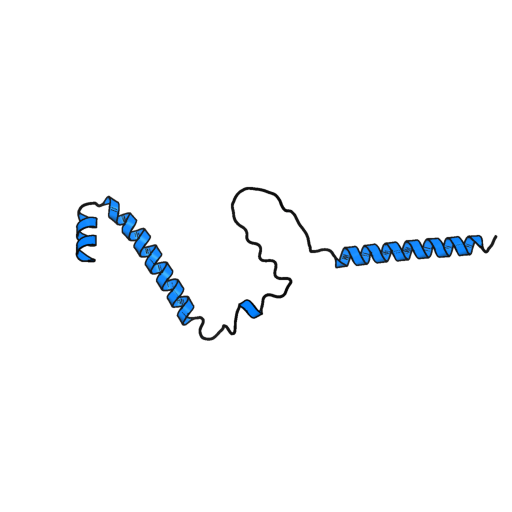3.706 14.891 -71.683 1.00 80.62 95 VAL A C 1
ATOM 756 O O . VAL A 1 95 ? 13.882 14.962 -72.899 1.00 80.62 95 VAL A O 1
ATOM 759 N N . LYS A 1 96 ? 13.188 15.910 -70.987 1.00 84.62 96 LYS A N 1
ATOM 760 C CA . LYS A 1 96 ? 12.814 17.186 -71.611 1.00 84.62 96 LYS A CA 1
ATOM 761 C C . LYS A 1 96 ? 14.027 17.916 -72.202 1.00 84.62 96 LYS A C 1
ATOM 763 O O . LYS A 1 96 ? 13.906 18.510 -73.268 1.00 84.62 96 LYS A O 1
ATOM 768 N N . ALA A 1 97 ? 15.185 17.844 -71.543 1.00 78.31 97 ALA A N 1
ATOM 769 C CA . ALA A 1 97 ? 16.431 18.412 -72.056 1.00 78.31 97 ALA A CA 1
ATOM 770 C C . ALA A 1 97 ? 16.969 17.651 -73.283 1.00 78.31 97 ALA A C 1
ATOM 772 O O . ALA A 1 97 ? 17.461 18.282 -74.211 1.00 78.31 97 ALA A O 1
ATOM 773 N N . MET A 1 98 ? 16.825 16.322 -73.326 1.00 72.50 98 MET A N 1
ATOM 774 C CA . MET A 1 98 ? 17.195 15.509 -74.495 1.00 72.50 98 MET A CA 1
ATOM 775 C C . MET A 1 98 ? 16.321 15.821 -75.713 1.00 72.50 98 MET A C 1
ATOM 777 O O . MET A 1 98 ? 16.847 16.029 -76.801 1.00 72.50 98 MET A O 1
ATOM 781 N N . HIS A 1 99 ? 15.004 15.945 -75.524 1.00 68.25 99 HIS A N 1
ATOM 782 C CA . HIS A 1 99 ? 14.094 16.346 -76.602 1.00 68.25 99 HIS A CA 1
ATOM 783 C C . HIS A 1 99 ? 14.397 17.750 -77.150 1.00 68.25 99 HIS A C 1
ATOM 785 O O . HIS A 1 99 ? 14.209 17.986 -78.337 1.00 68.25 99 HIS A O 1
ATOM 791 N N . ALA A 1 100 ? 14.891 18.666 -76.310 1.00 71.00 100 ALA A N 1
ATOM 792 C CA . ALA A 1 100 ? 15.289 20.015 -76.721 1.00 71.00 100 ALA A CA 1
ATOM 793 C C . ALA A 1 100 ? 16.649 20.075 -77.447 1.00 71.00 100 ALA A C 1
ATOM 795 O O . ALA A 1 100 ? 16.978 21.104 -78.023 1.00 71.00 100 ALA A O 1
ATOM 796 N N . GLN A 1 101 ? 17.451 19.005 -77.408 1.00 64.44 101 GLN A N 1
ATOM 797 C CA . GLN A 1 101 ? 18.718 18.881 -78.147 1.00 64.44 101 GLN A CA 1
ATOM 798 C C . GLN A 1 101 ? 18.535 18.209 -79.520 1.00 64.44 101 GLN A C 1
ATOM 800 O O . GLN A 1 101 ? 19.497 18.087 -80.273 1.00 64.44 101 GLN A O 1
ATOM 805 N N . GLN A 1 102 ? 17.320 17.744 -79.829 1.00 59.25 102 GLN A N 1
ATOM 806 C CA . GLN A 1 102 ? 16.991 16.977 -81.034 1.00 59.25 102 GLN A CA 1
ATOM 807 C C . GLN A 1 102 ? 16.136 17.775 -82.042 1.00 59.25 102 GLN A C 1
ATOM 809 O O . GLN A 1 102 ? 15.655 17.210 -83.023 1.00 59.25 102 GLN A O 1
ATOM 814 N N . SER A 1 103 ? 15.978 19.080 -81.795 1.00 55.38 103 SER A N 1
ATOM 815 C CA . SER A 1 103 ? 15.386 20.110 -82.664 1.00 55.38 103 SER A CA 1
ATOM 816 C C . SER A 1 103 ? 16.408 21.204 -82.936 1.00 55.38 103 SER A C 1
ATOM 818 O O . SER A 1 103 ? 16.472 21.677 -84.087 1.00 55.38 103 SER A O 1
#

Foldseek 3Di:
DVVVVVVVCVVPVVCVVVCVVVVCVVVVVVVVVVVCVVPVPPPDPDPPVPDDPPDDDPPPDPDDDDDDDDDPDCVPVVVVVVVVVVVVVVVVVVVVVVVVVVD